Protein AF-A0A848ITH3-F1 (afdb_monomer_lite)

Foldseek 3Di:
DWDFDDPVRVVVVVVVLVVLVVVLVVVVVVLVVVLVVLQVVCVVCVVVLVVLVVVLVVLLVVLVVVLVVLVVVLVPDDPVCCPDPNNVVSVVVSVVSNVVNVPRDGDDPVVDDNGDDSCNVPNDSVVVVVVPDDRIDPDDD

Sequence (141 aa):
MAFKIKAADQKRIDAAFEELTAQRSTLEESVRVFNEAVAVARAKLQPDVDAYNEKVHAARGMLDDVHRALEDEFDDRSANWQNGDKGIAAKEWIDSINALAEELTEAALDVFPESLEFEDVVGDDPAEDYNELDKEAPGAE

Organism: NCBI:txid2728848

Structure (mmCIF, N/CA/C/O backbone):
data_AF-A0A848ITH3-F1
#
_entry.id   AF-A0A848ITH3-F1
#
loop_
_atom_site.group_PDB
_atom_site.id
_atom_site.type_symbol
_atom_site.label_atom_id
_atom_site.label_alt_id
_atom_site.label_comp_id
_atom_site.label_asym_id
_atom_site.label_entity_id
_atom_site.label_seq_id
_atom_site.pdbx_PDB_ins_code
_atom_site.Cartn_x
_atom_site.Cartn_y
_atom_site.Cartn_z
_atom_site.occupancy
_atom_site.B_iso_or_equiv
_atom_site.auth_seq_id
_atom_site.auth_comp_id
_atom_site.auth_asym_id
_atom_site.auth_atom_id
_atom_site.pdbx_PDB_model_num
ATOM 1 N N . MET A 1 1 ? -9.880 -0.992 60.645 1.00 56.41 1 MET A N 1
ATOM 2 C CA . MET A 1 1 ? -11.121 -0.757 59.868 1.00 56.41 1 MET A CA 1
ATOM 3 C C . MET A 1 1 ? -10.916 -1.394 58.510 1.00 56.41 1 MET A C 1
ATOM 5 O O . MET A 1 1 ? -9.898 -1.095 57.904 1.00 56.41 1 MET A O 1
ATOM 9 N N . ALA A 1 2 ? -11.824 -2.260 58.060 1.00 67.38 2 ALA A N 1
ATOM 10 C CA . ALA A 1 2 ? -11.767 -2.795 56.701 1.00 67.38 2 ALA A CA 1
ATOM 11 C C . ALA A 1 2 ? -12.172 -1.691 55.711 1.00 67.38 2 ALA A C 1
ATOM 13 O O . ALA A 1 2 ? -13.238 -1.085 55.863 1.00 67.38 2 ALA A O 1
ATOM 14 N N . PHE A 1 3 ? -11.301 -1.385 54.752 1.00 80.38 3 PHE A N 1
ATOM 15 C CA . PHE A 1 3 ? -11.597 -0.446 53.675 1.00 80.38 3 PHE A CA 1
ATOM 16 C C . PHE A 1 3 ? -12.307 -1.231 52.571 1.00 80.38 3 PHE A C 1
ATOM 18 O O . PHE A 1 3 ? -11.737 -2.177 52.043 1.00 80.38 3 PHE A O 1
ATOM 25 N N . LYS A 1 4 ? -13.560 -0.893 52.262 1.00 86.81 4 LYS A N 1
ATOM 26 C CA . LYS A 1 4 ? -14.364 -1.631 51.281 1.00 86.81 4 LYS A CA 1
ATOM 27 C C . LYS A 1 4 ? -15.182 -0.709 50.401 1.00 86.81 4 LYS A C 1
ATOM 29 O O . LYS A 1 4 ? -15.600 0.366 50.847 1.00 86.81 4 LYS A O 1
ATOM 34 N N . ILE A 1 5 ? -15.447 -1.152 49.178 1.00 83.94 5 ILE A N 1
ATOM 35 C CA . ILE A 1 5 ? -16.338 -0.442 48.263 1.00 83.94 5 ILE A CA 1
ATOM 36 C C . ILE A 1 5 ? -17.742 -0.416 48.880 1.00 83.94 5 ILE A C 1
ATOM 38 O O . ILE A 1 5 ? -18.263 -1.419 49.375 1.00 83.94 5 ILE A O 1
ATOM 42 N N . LYS A 1 6 ? -18.371 0.762 48.906 1.00 90.31 6 LYS A N 1
ATOM 43 C CA . LYS A 1 6 ? -19.744 0.887 49.409 1.00 90.31 6 LYS A CA 1
ATOM 44 C C . LYS A 1 6 ? -20.697 0.215 48.429 1.00 90.31 6 LYS A C 1
ATOM 46 O O . LYS A 1 6 ? -20.558 0.391 47.228 1.00 90.31 6 LYS A O 1
ATOM 51 N N . ALA A 1 7 ? -21.743 -0.439 48.930 1.00 88.81 7 ALA A N 1
ATOM 52 C CA . ALA A 1 7 ? -22.715 -1.144 48.086 1.00 88.81 7 ALA A CA 1
ATOM 53 C C . ALA A 1 7 ? -23.347 -0.271 46.979 1.00 88.81 7 ALA A C 1
ATOM 55 O O . ALA A 1 7 ? -23.654 -0.769 45.901 1.00 88.81 7 ALA A O 1
ATOM 56 N N . ALA A 1 8 ? -23.547 1.028 47.233 1.00 90.75 8 ALA A N 1
ATOM 57 C CA . ALA A 1 8 ? -24.058 1.958 46.225 1.00 90.75 8 ALA A CA 1
ATOM 58 C C . ALA A 1 8 ? -23.042 2.246 45.107 1.00 90.75 8 ALA A C 1
ATOM 60 O O . ALA A 1 8 ? -23.443 2.419 43.961 1.00 90.75 8 ALA A O 1
ATOM 61 N N . ASP A 1 9 ? -21.752 2.289 45.438 1.00 91.56 9 ASP A N 1
ATOM 62 C CA . ASP A 1 9 ? -20.681 2.495 44.464 1.00 91.56 9 ASP A CA 1
ATOM 63 C C . ASP A 1 9 ? -20.385 1.193 43.711 1.00 91.56 9 ASP A C 1
ATOM 65 O O . ASP A 1 9 ? -20.254 1.231 42.496 1.00 91.56 9 ASP A O 1
ATOM 69 N N . GLN A 1 10 ? -20.431 0.040 44.389 1.00 90.88 10 GLN A N 1
ATOM 70 C CA . GLN A 1 10 ? -20.324 -1.283 43.764 1.00 90.88 10 GLN A CA 1
ATOM 71 C C . GLN A 1 10 ? -21.357 -1.452 42.640 1.00 90.88 10 GLN A C 1
ATOM 73 O O . GLN A 1 10 ? -20.973 -1.669 41.501 1.00 90.88 10 GLN A O 1
ATOM 78 N N . LYS A 1 11 ? -22.644 -1.192 42.919 1.00 92.12 11 LYS A N 1
ATOM 79 C CA . LYS A 1 11 ? -23.715 -1.267 41.906 1.00 92.12 11 LYS A CA 1
ATOM 80 C C . LYS A 1 11 ? -23.508 -0.345 40.703 1.00 92.12 11 LYS A C 1
ATOM 82 O O . LYS A 1 11 ? -23.950 -0.669 39.609 1.00 92.12 11 LYS A O 1
ATOM 87 N N . ARG A 1 12 ? -22.914 0.837 40.911 1.00 93.75 12 ARG A N 1
ATOM 88 C CA . ARG A 1 12 ? -22.619 1.777 39.817 1.00 93.75 12 ARG A CA 1
ATOM 89 C C . ARG A 1 12 ? -21.496 1.258 38.938 1.00 93.75 12 ARG A C 1
ATOM 91 O O . ARG A 1 12 ? -21.561 1.430 37.729 1.00 93.75 12 ARG A O 1
ATOM 98 N N . ILE A 1 13 ? -20.479 0.662 39.556 1.00 92.00 13 ILE A N 1
ATOM 99 C CA . ILE A 1 13 ? -19.359 0.079 38.830 1.00 92.00 13 ILE A CA 1
ATOM 100 C C . ILE A 1 13 ? -19.842 -1.161 38.065 1.00 92.00 13 ILE A C 1
ATOM 102 O O . ILE A 1 13 ? -19.607 -1.223 36.866 1.00 92.00 13 ILE A O 1
ATOM 106 N N . ASP A 1 14 ? -20.602 -2.061 38.700 1.00 91.94 14 ASP A N 1
ATOM 107 C CA . ASP A 1 14 ? -21.198 -3.237 38.044 1.00 91.94 14 ASP A CA 1
ATOM 108 C C . ASP A 1 14 ? -21.996 -2.830 36.789 1.00 91.94 14 ASP A C 1
ATOM 110 O O . ASP A 1 14 ? -21.741 -3.336 35.701 1.00 91.94 14 ASP A O 1
ATOM 114 N N . ALA A 1 15 ? -22.888 -1.838 36.912 1.00 93.56 15 ALA A N 1
ATOM 115 C CA . ALA A 1 15 ? -23.671 -1.333 35.782 1.00 93.56 15 ALA A CA 1
ATOM 116 C C . ALA A 1 15 ? -22.795 -0.747 34.658 1.00 93.56 15 ALA A C 1
ATOM 118 O O . ALA A 1 15 ? -23.074 -0.964 33.482 1.00 93.56 15 ALA A O 1
ATOM 119 N N . ALA A 1 16 ? -21.717 -0.033 35.000 1.00 94.38 16 ALA A N 1
ATOM 120 C CA . ALA A 1 16 ? -20.796 0.510 34.004 1.00 94.38 16 ALA A CA 1
ATOM 121 C C . ALA A 1 16 ? -20.035 -0.596 33.249 1.00 94.38 16 ALA A C 1
ATOM 123 O O . ALA A 1 16 ? -19.833 -0.479 32.042 1.00 94.38 16 ALA A O 1
ATOM 124 N N . PHE A 1 17 ? -19.636 -1.676 33.928 1.00 93.12 17 PHE A N 1
ATOM 125 C CA . PHE A 1 17 ? -18.986 -2.820 33.279 1.00 93.12 17 PHE A CA 1
ATOM 126 C C . PHE A 1 17 ? -19.959 -3.647 32.432 1.00 93.12 17 PHE A C 1
ATOM 128 O O . PHE A 1 17 ? -19.575 -4.108 31.358 1.00 93.12 17 PHE A O 1
ATOM 135 N N . GLU A 1 18 ? -21.224 -3.775 32.840 1.00 91.44 18 GLU A N 1
ATOM 136 C CA . GLU A 1 18 ? -22.276 -4.365 32.000 1.00 91.44 18 GLU A CA 1
ATOM 137 C C . GLU A 1 18 ? -22.481 -3.558 30.705 1.00 91.44 18 GLU A C 1
ATOM 139 O O . GLU A 1 18 ? -22.522 -4.132 29.614 1.00 91.44 18 GLU A O 1
ATOM 144 N N . GLU A 1 19 ? -22.542 -2.224 30.801 1.00 93.62 19 GLU A N 1
ATOM 145 C CA . GLU A 1 19 ? -22.638 -1.333 29.637 1.00 93.62 19 GLU A CA 1
ATOM 146 C C . GLU A 1 19 ? -21.406 -1.438 28.725 1.00 93.62 19 GLU A C 1
ATOM 148 O O . GLU A 1 19 ? -21.552 -1.532 27.503 1.00 93.62 19 GLU A O 1
ATOM 153 N N . LEU A 1 20 ? -20.196 -1.476 29.297 1.00 93.75 20 LEU A N 1
ATOM 154 C CA . LEU A 1 20 ? -18.958 -1.650 28.531 1.00 93.75 20 LEU A CA 1
ATOM 155 C C . LEU A 1 20 ? -18.917 -2.996 27.810 1.00 93.75 20 LEU A C 1
ATOM 157 O O . LEU A 1 20 ? -18.572 -3.032 26.633 1.00 93.75 20 LEU A O 1
ATOM 161 N N . THR A 1 21 ? -19.326 -4.077 28.474 1.00 91.81 21 THR A N 1
ATOM 162 C CA . THR A 1 21 ? -19.387 -5.421 27.879 1.00 91.81 21 THR A CA 1
ATOM 163 C C . THR A 1 21 ? -20.351 -5.444 26.689 1.00 91.81 21 THR A C 1
ATOM 165 O O . THR A 1 21 ? -20.019 -5.935 25.608 1.00 91.81 21 THR A O 1
ATOM 168 N N . ALA A 1 22 ? -21.537 -4.844 26.840 1.00 92.06 22 ALA A N 1
ATOM 169 C CA . ALA A 1 22 ? -22.512 -4.742 25.754 1.00 92.06 22 ALA A CA 1
ATOM 170 C C . ALA A 1 22 ? -21.985 -3.903 24.572 1.00 92.06 22 ALA A C 1
ATOM 172 O O . ALA A 1 22 ? -22.154 -4.273 23.403 1.00 92.06 22 ALA A O 1
ATOM 173 N N . GLN A 1 23 ? -21.309 -2.789 24.862 1.00 94.25 23 GLN A N 1
ATOM 174 C CA . GLN A 1 23 ? -20.705 -1.942 23.837 1.00 94.25 23 GLN A CA 1
ATOM 175 C C . GLN A 1 23 ? -19.528 -2.637 23.137 1.00 94.25 23 GLN A C 1
ATOM 177 O O . GLN A 1 23 ? -19.371 -2.477 21.924 1.00 94.25 23 GLN A O 1
ATOM 182 N N . ARG A 1 24 ? -18.742 -3.440 23.866 1.00 94.06 24 ARG A N 1
ATOM 183 C CA . ARG A 1 24 ? -17.639 -4.250 23.334 1.00 94.06 24 ARG A CA 1
ATOM 184 C C . ARG A 1 24 ? -18.152 -5.253 22.302 1.00 94.06 24 ARG A C 1
ATOM 186 O O . ARG A 1 24 ? -17.657 -5.252 21.183 1.00 94.06 24 ARG A O 1
ATOM 193 N N . SER A 1 25 ? -19.222 -5.990 22.608 1.00 92.62 25 SER A N 1
ATOM 194 C CA . SER A 1 25 ? -19.856 -6.910 21.647 1.00 92.62 25 SER A CA 1
ATOM 195 C C . SER A 1 25 ? -20.370 -6.198 20.384 1.00 92.62 25 SER A C 1
ATOM 197 O O . SER A 1 25 ? -20.212 -6.689 19.268 1.00 92.62 25 SER A O 1
ATOM 199 N N . THR A 1 26 ? -20.932 -4.994 20.533 1.00 95.25 26 THR A N 1
ATOM 200 C CA . THR A 1 26 ? -21.367 -4.181 19.381 1.00 95.25 26 THR A CA 1
ATOM 201 C C . THR A 1 26 ? -20.183 -3.741 18.512 1.00 95.25 26 THR A C 1
ATOM 203 O O . THR A 1 26 ? -20.283 -3.674 17.282 1.00 95.25 26 THR A O 1
ATOM 206 N N . LEU A 1 27 ? -19.054 -3.416 19.141 1.00 95.62 27 LEU A N 1
ATOM 207 C CA . LEU A 1 27 ? -17.849 -3.011 18.431 1.00 95.62 27 LEU A CA 1
ATOM 208 C C . LEU A 1 27 ? -17.175 -4.193 17.728 1.00 95.62 27 LEU A C 1
ATOM 210 O O . LEU A 1 27 ? -16.723 -4.022 16.602 1.00 95.62 27 LEU A O 1
ATOM 214 N N . GLU A 1 28 ? -17.161 -5.374 18.342 1.00 94.81 28 GLU A N 1
ATOM 215 C CA . GLU A 1 28 ? -16.647 -6.608 17.738 1.00 94.81 28 GLU A CA 1
ATOM 216 C C . GLU A 1 28 ? -17.369 -6.916 16.419 1.00 94.81 28 GLU A C 1
ATOM 218 O O . GLU A 1 28 ? -16.739 -7.108 15.378 1.00 94.81 28 GLU A O 1
ATOM 223 N N . GLU A 1 29 ? -18.702 -6.837 16.426 1.00 95.56 29 GLU A N 1
ATOM 224 C CA . GLU A 1 29 ? -19.518 -6.965 15.216 1.00 95.56 29 GLU A CA 1
ATOM 225 C C . GLU A 1 29 ? -19.146 -5.912 14.161 1.00 95.56 29 GLU A C 1
ATOM 227 O O . GLU A 1 29 ? -19.015 -6.217 12.975 1.00 95.56 29 GLU A O 1
ATOM 232 N N . SER A 1 30 ? -18.932 -4.667 14.589 1.00 96.25 30 SER A N 1
ATOM 233 C CA . SER A 1 30 ? -18.555 -3.574 13.687 1.00 96.25 30 SER A CA 1
ATOM 234 C C . SER A 1 30 ? -17.174 -3.796 13.058 1.00 96.25 30 SER A C 1
ATOM 236 O O . SER A 1 30 ? -16.996 -3.525 11.870 1.00 96.25 30 SER A O 1
ATOM 238 N N . VAL A 1 31 ? -16.210 -4.322 13.822 1.00 95.44 31 VAL A N 1
ATOM 239 C CA . VAL A 1 31 ? -14.876 -4.700 13.329 1.00 95.44 31 VAL A CA 1
ATOM 240 C C . VAL A 1 31 ? -14.973 -5.860 12.343 1.00 95.44 31 VAL A C 1
ATOM 242 O O . VAL A 1 31 ? -14.349 -5.804 11.283 1.00 95.44 31 VAL A O 1
ATOM 245 N N . ARG A 1 32 ? -15.817 -6.863 12.610 1.00 95.25 32 ARG A N 1
ATOM 246 C CA . ARG A 1 32 ? -16.072 -7.954 11.659 1.00 95.25 32 ARG A CA 1
ATOM 247 C C . ARG A 1 32 ? -16.607 -7.429 10.327 1.00 95.25 32 ARG A C 1
ATOM 249 O O . ARG A 1 32 ? -16.045 -7.745 9.282 1.00 95.25 32 ARG A O 1
ATOM 256 N N . VAL A 1 33 ? -17.644 -6.590 10.359 1.00 95.88 33 VAL A N 1
ATOM 257 C CA . VAL A 1 33 ? -18.232 -5.988 9.149 1.00 95.88 33 VAL A CA 1
ATOM 258 C C . VAL A 1 33 ? -17.207 -5.137 8.397 1.00 95.88 33 VAL A C 1
ATOM 260 O O . VAL A 1 33 ? -17.140 -5.186 7.168 1.00 95.88 33 VAL A O 1
ATOM 263 N N . PHE A 1 34 ? -16.385 -4.371 9.118 1.00 94.00 34 PHE A N 1
ATOM 264 C CA . PHE A 1 34 ? -15.294 -3.607 8.521 1.00 94.00 34 PHE A CA 1
ATOM 265 C C . PHE A 1 34 ? -14.296 -4.521 7.796 1.00 94.00 34 PHE A C 1
ATOM 267 O O . PHE A 1 34 ? -13.992 -4.284 6.627 1.00 94.00 34 PHE A O 1
ATOM 274 N N . ASN A 1 35 ? -13.835 -5.588 8.451 1.00 94.62 35 ASN A N 1
ATOM 275 C CA . ASN A 1 35 ? -12.881 -6.540 7.881 1.00 94.62 35 ASN A CA 1
ATOM 276 C C . ASN A 1 35 ? -13.443 -7.244 6.640 1.00 94.62 35 ASN A C 1
ATOM 278 O O . ASN A 1 35 ? -12.749 -7.359 5.630 1.00 94.62 35 ASN A O 1
ATOM 282 N N . GLU A 1 36 ? -14.713 -7.651 6.666 1.00 94.75 36 GLU A N 1
ATOM 283 C CA . GLU A 1 36 ? -15.396 -8.220 5.499 1.00 94.75 36 GLU A CA 1
ATOM 284 C C . GLU A 1 36 ? -15.443 -7.226 4.330 1.00 94.75 36 GLU A C 1
ATOM 286 O O . GLU A 1 36 ? -15.131 -7.580 3.190 1.00 94.75 36 GLU A O 1
ATOM 291 N N . ALA A 1 37 ? -15.779 -5.961 4.601 1.00 93.88 37 ALA A N 1
ATOM 292 C CA . ALA A 1 37 ? -15.823 -4.921 3.579 1.00 93.88 37 ALA A CA 1
ATOM 293 C C . ALA A 1 37 ? -14.437 -4.637 2.977 1.00 93.88 37 ALA A C 1
ATOM 295 O O . ALA A 1 37 ? -14.319 -4.493 1.757 1.00 93.88 37 ALA A O 1
ATOM 296 N N . VAL A 1 38 ? -13.388 -4.596 3.804 1.00 92.25 38 VAL A N 1
ATOM 297 C CA . VAL A 1 38 ? -11.997 -4.428 3.356 1.00 92.25 38 VAL A CA 1
ATOM 298 C C . VAL A 1 38 ? -11.553 -5.612 2.502 1.00 92.25 38 VAL A C 1
ATOM 300 O O . VAL A 1 38 ? -11.003 -5.398 1.421 1.00 92.25 38 VAL A O 1
ATOM 303 N N . ALA A 1 39 ? -11.851 -6.845 2.917 1.00 91.38 39 ALA A N 1
ATOM 304 C CA . ALA A 1 39 ? -11.523 -8.045 2.151 1.00 91.38 39 ALA A CA 1
ATOM 305 C C . ALA A 1 39 ? -12.194 -8.041 0.768 1.00 91.38 39 ALA A C 1
ATOM 307 O O . ALA A 1 39 ? -11.540 -8.291 -0.247 1.00 91.38 39 ALA A O 1
ATOM 308 N N . VAL A 1 40 ? -13.481 -7.683 0.701 1.00 93.75 40 VAL A N 1
ATOM 309 C CA . VAL A 1 40 ? -14.219 -7.562 -0.568 1.00 93.75 40 VAL A CA 1
ATOM 310 C C . VAL A 1 40 ? -13.646 -6.446 -1.444 1.00 93.75 40 VAL A C 1
ATOM 312 O O . VAL A 1 40 ? -13.467 -6.638 -2.649 1.00 93.75 40 VAL A O 1
ATOM 315 N N . ALA A 1 41 ? -13.340 -5.284 -0.864 1.00 92.31 41 ALA A N 1
ATOM 316 C CA . ALA A 1 41 ? -12.756 -4.165 -1.598 1.00 92.31 41 ALA A CA 1
ATOM 317 C C . ALA A 1 41 ? -11.376 -4.520 -2.170 1.00 92.31 41 ALA A C 1
ATOM 319 O O . ALA A 1 41 ? -11.119 -4.253 -3.344 1.00 92.31 41 ALA A O 1
ATOM 320 N N . ARG A 1 42 ? -10.523 -5.185 -1.382 1.00 91.44 42 ARG A N 1
ATOM 321 C CA . ARG A 1 42 ? -9.212 -5.684 -1.819 1.00 91.44 42 ARG A CA 1
ATOM 322 C C . ARG A 1 42 ? -9.339 -6.706 -2.937 1.00 91.44 42 ARG A C 1
ATOM 324 O O . ARG A 1 42 ? -8.703 -6.541 -3.971 1.00 91.44 42 ARG A O 1
ATOM 331 N N . ALA A 1 43 ? -10.212 -7.701 -2.786 1.00 92.19 43 ALA A N 1
ATOM 332 C CA . ALA A 1 43 ? -10.445 -8.706 -3.822 1.00 92.19 43 ALA A CA 1
ATOM 333 C C . ALA A 1 43 ? -10.922 -8.086 -5.146 1.00 92.19 43 ALA A C 1
ATOM 335 O O . ALA A 1 43 ? -10.595 -8.585 -6.219 1.00 92.19 43 ALA A O 1
ATOM 336 N N . LYS A 1 44 ? -11.677 -6.983 -5.081 1.00 94.12 44 LYS A N 1
ATOM 337 C CA . LYS A 1 44 ? -12.110 -6.233 -6.264 1.00 94.12 44 LYS A CA 1
ATOM 338 C C . LYS A 1 44 ? -10.995 -5.386 -6.881 1.00 94.12 44 LYS A C 1
ATOM 340 O O . LYS A 1 44 ? -10.991 -5.216 -8.093 1.00 94.12 44 LYS A O 1
ATOM 345 N N . LEU A 1 45 ? -10.097 -4.840 -6.064 1.00 94.06 45 LEU A N 1
ATOM 346 C CA . LEU A 1 45 ? -9.014 -3.960 -6.506 1.00 94.06 45 LEU A CA 1
ATOM 347 C C . LEU A 1 45 ? -7.792 -4.734 -7.023 1.00 94.06 45 LEU A C 1
ATOM 349 O O . LEU A 1 45 ? -7.106 -4.249 -7.918 1.00 94.06 45 LEU A O 1
ATOM 353 N N . GLN A 1 46 ? -7.539 -5.937 -6.499 1.00 94.19 46 GLN A N 1
ATOM 354 C CA . GLN A 1 46 ? -6.383 -6.762 -6.863 1.00 94.19 46 GLN A CA 1
ATOM 355 C C . GLN A 1 46 ? -6.243 -6.983 -8.382 1.00 94.19 46 GLN A C 1
ATOM 357 O O . GLN A 1 46 ? -5.155 -6.739 -8.895 1.00 94.19 46 GLN A O 1
ATOM 362 N N . PRO A 1 47 ? -7.301 -7.333 -9.144 1.00 96.25 47 PRO A N 1
ATOM 363 C CA . PRO A 1 47 ? -7.174 -7.521 -10.590 1.00 96.25 47 PRO A CA 1
ATOM 364 C C . PRO A 1 47 ? -6.770 -6.246 -11.341 1.00 96.25 47 PRO A C 1
ATOM 366 O O . PRO A 1 47 ? -6.053 -6.323 -12.336 1.00 96.25 47 PRO A O 1
ATOM 369 N N . ASP A 1 48 ? -7.217 -5.075 -10.877 1.00 96.94 48 ASP A N 1
ATOM 370 C CA . ASP A 1 48 ? -6.858 -3.793 -11.490 1.00 96.94 48 ASP A CA 1
ATOM 371 C C . ASP A 1 48 ? -5.389 -3.439 -11.205 1.00 96.94 48 ASP A C 1
ATOM 373 O O . ASP A 1 48 ? -4.695 -2.924 -12.085 1.00 96.94 48 ASP A O 1
ATOM 377 N N . VAL A 1 49 ? -4.902 -3.760 -10.000 1.00 96.44 49 VAL A N 1
ATOM 378 C CA . VAL A 1 49 ? -3.484 -3.641 -9.624 1.00 96.44 49 VAL A CA 1
ATOM 379 C C . VAL A 1 49 ? -2.620 -4.576 -10.462 1.00 96.44 49 VAL A C 1
ATOM 381 O O . VAL A 1 49 ? -1.641 -4.124 -11.054 1.00 96.44 49 VAL A O 1
ATOM 384 N N . ASP A 1 50 ? -3.013 -5.843 -10.586 1.00 96.75 50 ASP A N 1
ATOM 385 C CA . ASP A 1 50 ? -2.295 -6.834 -11.391 1.00 96.75 50 ASP A CA 1
ATOM 386 C C . ASP A 1 50 ? -2.221 -6.391 -12.860 1.00 96.75 50 ASP A C 1
ATOM 388 O O . ASP A 1 50 ? -1.148 -6.393 -13.463 1.00 96.75 50 ASP A O 1
ATOM 392 N N . ALA A 1 51 ? -3.339 -5.921 -13.423 1.00 98.06 51 ALA A N 1
ATOM 393 C CA . ALA A 1 51 ? -3.401 -5.437 -14.800 1.00 98.06 51 ALA A CA 1
ATOM 394 C C . ALA A 1 51 ? -2.569 -4.165 -15.030 1.00 98.06 51 ALA A C 1
ATOM 396 O O . ALA A 1 51 ? -2.023 -3.962 -16.119 1.00 98.06 51 ALA A O 1
ATOM 397 N N . TYR A 1 52 ? -2.484 -3.275 -14.039 1.00 97.94 52 TYR A N 1
ATOM 398 C CA . TYR A 1 52 ? -1.594 -2.117 -14.096 1.00 97.94 52 TYR A CA 1
ATOM 399 C C . TYR A 1 52 ? -0.123 -2.553 -14.052 1.00 97.94 52 TYR A C 1
ATOM 401 O O . TYR A 1 52 ? 0.656 -2.129 -14.906 1.00 97.94 52 TYR A O 1
ATOM 409 N N . ASN A 1 53 ? 0.243 -3.445 -13.129 1.00 97.88 53 ASN A N 1
ATOM 410 C CA . ASN A 1 53 ? 1.614 -3.931 -12.976 1.00 97.88 53 ASN A CA 1
ATOM 411 C C . ASN A 1 53 ? 2.088 -4.715 -14.206 1.00 97.88 53 ASN A C 1
ATOM 413 O O . ASN A 1 53 ? 3.209 -4.509 -14.666 1.00 97.88 53 ASN A O 1
ATOM 417 N N . GLU A 1 54 ? 1.227 -5.525 -14.826 1.00 98.38 54 GLU A N 1
ATOM 418 C CA . GLU A 1 54 ? 1.530 -6.189 -16.100 1.00 98.38 54 GLU A CA 1
ATOM 419 C C . GLU A 1 54 ? 1.884 -5.171 -17.198 1.00 98.38 54 GLU A C 1
ATOM 421 O O . GLU A 1 54 ? 2.870 -5.335 -17.921 1.00 98.38 54 GLU A O 1
ATOM 426 N N . LYS A 1 55 ? 1.133 -4.066 -17.290 1.00 98.31 55 LYS A N 1
ATOM 427 C CA . LYS A 1 55 ? 1.420 -2.983 -18.243 1.00 98.31 55 LYS A CA 1
ATOM 428 C C . LYS A 1 55 ? 2.700 -2.229 -17.903 1.00 98.31 55 LYS A C 1
ATOM 430 O O . LYS A 1 55 ? 3.424 -1.860 -18.824 1.00 98.31 55 LYS A O 1
ATOM 435 N N . VAL A 1 56 ? 2.989 -2.013 -16.620 1.00 98.31 56 VAL A N 1
ATOM 436 C CA . VAL A 1 56 ? 4.258 -1.429 -16.162 1.00 98.31 56 VAL A CA 1
ATOM 437 C C . VAL A 1 56 ? 5.431 -2.312 -16.583 1.00 98.31 56 VAL A C 1
ATOM 439 O O . VAL A 1 56 ? 6.378 -1.805 -17.180 1.00 98.31 56 VAL A O 1
ATOM 442 N N . HIS A 1 57 ? 5.356 -3.627 -16.367 1.00 97.88 57 HIS A N 1
ATOM 443 C CA . HIS A 1 57 ? 6.396 -4.559 -16.806 1.00 97.88 57 HIS A CA 1
ATOM 444 C C . HIS A 1 57 ? 6.573 -4.565 -18.324 1.00 97.88 57 HIS A C 1
ATOM 446 O O . HIS A 1 57 ? 7.704 -4.507 -18.804 1.00 97.88 57 HIS A O 1
ATOM 452 N N . ALA A 1 58 ? 5.475 -4.585 -19.082 1.00 98.00 58 ALA A N 1
ATOM 453 C CA . ALA A 1 58 ? 5.538 -4.504 -20.537 1.00 98.00 58 ALA A CA 1
ATOM 454 C C . ALA A 1 58 ? 6.186 -3.188 -21.003 1.00 98.00 58 ALA A C 1
ATOM 456 O O . ALA A 1 58 ? 7.029 -3.201 -21.897 1.00 98.00 58 ALA A O 1
ATOM 457 N N . ALA A 1 59 ? 5.825 -2.059 -20.387 1.00 98.06 59 ALA A N 1
ATOM 458 C CA . ALA A 1 59 ? 6.401 -0.753 -20.696 1.00 98.06 59 ALA A CA 1
ATOM 459 C C . ALA A 1 59 ? 7.897 -0.683 -20.374 1.00 98.06 59 ALA A C 1
ATOM 461 O O . ALA A 1 59 ? 8.663 -0.229 -21.221 1.00 98.06 59 ALA A O 1
ATOM 462 N N . ARG A 1 60 ? 8.321 -1.190 -19.209 1.00 97.94 60 ARG A N 1
ATOM 463 C CA . ARG A 1 60 ? 9.743 -1.305 -18.854 1.00 97.94 60 ARG A CA 1
ATOM 464 C C . ARG A 1 60 ? 10.507 -2.139 -19.878 1.00 97.94 60 ARG A C 1
ATOM 466 O O . ARG A 1 60 ? 11.494 -1.661 -20.414 1.00 97.94 60 ARG A O 1
ATOM 473 N N . GLY A 1 61 ? 9.999 -3.322 -20.233 1.00 96.88 61 GLY A N 1
ATOM 474 C CA . GLY A 1 61 ? 10.635 -4.173 -21.243 1.00 96.88 61 GLY A CA 1
ATOM 475 C C . GLY A 1 61 ? 10.780 -3.482 -22.603 1.00 96.88 61 GLY A C 1
ATOM 476 O O . GLY A 1 61 ? 11.834 -3.557 -23.224 1.00 96.88 61 GLY A O 1
ATOM 477 N N . MET A 1 62 ? 9.756 -2.741 -23.041 1.00 98.12 62 MET A N 1
ATOM 478 C CA . MET A 1 62 ? 9.834 -1.954 -24.276 1.00 98.12 62 MET A CA 1
ATOM 479 C C . MET A 1 62 ? 10.882 -0.835 -24.197 1.00 98.12 62 MET A C 1
ATOM 481 O O . MET A 1 62 ? 11.592 -0.608 -25.174 1.00 98.12 62 MET A O 1
ATOM 485 N N . LEU A 1 63 ? 10.979 -0.129 -23.066 1.00 97.94 63 LEU A N 1
ATOM 486 C CA . LEU A 1 63 ? 11.983 0.920 -22.869 1.00 97.94 63 LEU A CA 1
ATOM 487 C C . LEU A 1 63 ? 13.402 0.340 -22.835 1.00 97.94 63 LEU A C 1
ATOM 489 O O . LEU A 1 63 ? 14.280 0.901 -23.484 1.00 97.94 63 LEU A O 1
ATOM 493 N N . ASP A 1 64 ? 13.605 -0.800 -22.174 1.00 96.94 64 ASP A N 1
ATOM 494 C CA . ASP A 1 64 ? 14.891 -1.504 -22.127 1.00 96.94 64 ASP A CA 1
ATOM 495 C C . ASP A 1 64 ? 15.341 -1.960 -23.522 1.00 96.94 64 ASP A C 1
ATOM 497 O O . ASP A 1 64 ? 16.504 -1.793 -23.895 1.00 96.94 64 ASP A O 1
ATOM 501 N N . ASP A 1 65 ? 14.425 -2.519 -24.318 1.00 97.50 65 ASP A N 1
ATOM 502 C CA . ASP A 1 65 ? 14.717 -2.959 -25.684 1.00 97.50 65 ASP A CA 1
ATOM 503 C C . ASP A 1 65 ? 15.068 -1.773 -26.595 1.00 97.50 65 ASP A C 1
ATOM 505 O O . ASP A 1 65 ? 16.021 -1.844 -27.375 1.00 97.50 65 ASP A O 1
ATOM 509 N N . VAL A 1 66 ? 14.334 -0.659 -26.474 1.00 98.00 66 VAL A N 1
ATOM 510 C CA . VAL A 1 66 ? 14.632 0.585 -27.200 1.00 98.00 66 VAL A CA 1
ATOM 511 C C . VAL A 1 66 ? 15.978 1.159 -26.768 1.00 98.00 66 VAL A C 1
ATOM 513 O O . VAL A 1 66 ? 16.769 1.542 -27.627 1.00 98.00 66 VAL A O 1
ATOM 516 N N . HIS A 1 67 ? 16.257 1.197 -25.465 1.00 98.00 67 HIS A N 1
ATOM 517 C CA . HIS A 1 67 ? 17.525 1.677 -24.928 1.00 98.00 67 HIS A CA 1
ATOM 518 C C . HIS A 1 67 ? 18.701 0.879 -25.496 1.00 98.00 67 HIS A C 1
ATOM 520 O O . HIS A 1 67 ? 19.613 1.472 -26.063 1.00 98.00 67 HIS A O 1
ATOM 526 N N . ARG A 1 68 ? 18.637 -0.459 -25.451 1.00 97.50 68 ARG A N 1
ATOM 527 C CA . ARG A 1 68 ? 19.679 -1.334 -26.016 1.00 97.50 68 ARG A CA 1
ATOM 528 C C . ARG A 1 68 ? 19.888 -1.105 -27.508 1.00 97.50 68 ARG A C 1
ATOM 530 O O . ARG A 1 68 ? 21.022 -0.959 -27.942 1.00 97.50 68 ARG A O 1
ATOM 537 N N . ALA A 1 69 ? 18.808 -1.027 -28.287 1.00 98.19 69 ALA A N 1
ATOM 538 C CA . ALA A 1 69 ? 18.915 -0.786 -29.724 1.00 98.19 69 ALA A CA 1
ATOM 539 C C . ALA A 1 69 ? 19.565 0.573 -30.045 1.00 98.19 69 ALA A C 1
ATOM 541 O O . ALA A 1 69 ? 20.301 0.693 -31.024 1.00 98.19 69 ALA A O 1
ATOM 542 N N . LEU A 1 70 ? 19.299 1.597 -29.229 1.00 98.00 70 LEU A N 1
ATOM 543 C CA . LEU A 1 70 ? 19.915 2.915 -29.373 1.00 98.00 70 LEU A CA 1
ATOM 544 C C . LEU A 1 70 ? 21.372 2.937 -28.898 1.00 98.00 70 LEU A C 1
ATOM 546 O O . LEU A 1 70 ? 22.177 3.633 -29.513 1.00 98.00 70 LEU A O 1
ATOM 550 N N . GLU A 1 71 ? 21.721 2.196 -27.844 1.00 97.81 71 GLU A N 1
ATOM 551 C CA . GLU A 1 71 ? 23.115 2.011 -27.425 1.00 97.81 71 GLU A CA 1
ATOM 552 C C . GLU A 1 71 ? 23.930 1.306 -28.511 1.00 97.81 71 GLU A C 1
ATOM 554 O O . GLU A 1 71 ? 24.992 1.803 -28.873 1.00 97.81 71 GLU A O 1
ATOM 559 N N . ASP A 1 72 ? 23.396 0.241 -29.112 1.00 98.12 72 ASP A N 1
ATOM 560 C CA . ASP A 1 72 ? 24.036 -0.442 -30.240 1.00 98.12 72 ASP A CA 1
ATOM 561 C C . ASP A 1 72 ? 24.248 0.523 -31.426 1.00 98.12 72 ASP A C 1
ATOM 563 O O . ASP A 1 72 ? 25.341 0.602 -31.992 1.00 98.12 72 ASP A O 1
ATOM 567 N N . GLU A 1 73 ? 23.231 1.324 -31.784 1.00 97.81 73 GLU A N 1
ATOM 568 C CA . GLU A 1 73 ? 23.369 2.319 -32.859 1.00 97.81 73 GLU A CA 1
ATOM 569 C C . GLU A 1 73 ? 24.396 3.406 -32.506 1.00 97.81 73 GLU A C 1
ATOM 571 O O . GLU A 1 73 ? 25.116 3.892 -33.383 1.00 97.81 73 GLU A O 1
ATOM 576 N N . PHE A 1 74 ? 24.457 3.817 -31.239 1.00 97.88 74 PHE A N 1
ATOM 577 C CA . PHE A 1 74 ? 25.434 4.782 -30.754 1.00 97.88 74 PHE A CA 1
ATOM 578 C C . PHE A 1 74 ? 26.854 4.220 -30.854 1.00 97.88 74 PHE A C 1
ATOM 580 O O . PHE A 1 74 ? 27.738 4.913 -31.366 1.00 97.88 74 PHE A O 1
ATOM 587 N N . ASP A 1 75 ? 27.062 2.975 -30.430 1.00 97.50 75 ASP A N 1
ATOM 588 C CA . ASP A 1 75 ? 28.351 2.280 -30.417 1.00 97.50 75 ASP A CA 1
ATOM 589 C C . ASP A 1 75 ? 28.895 2.015 -31.828 1.00 97.50 75 ASP A C 1
ATOM 591 O O . ASP A 1 75 ? 30.104 2.108 -32.054 1.00 97.50 75 ASP A O 1
ATOM 595 N N . ASP A 1 76 ? 28.011 1.814 -32.808 1.00 98.06 76 ASP A N 1
ATOM 596 C CA . ASP A 1 76 ? 28.363 1.704 -34.228 1.00 98.06 76 ASP A CA 1
ATOM 597 C C . ASP A 1 76 ? 28.886 3.024 -34.838 1.00 98.06 76 ASP A C 1
ATOM 599 O O . ASP A 1 76 ? 29.465 3.045 -35.936 1.00 98.06 76 ASP A O 1
ATOM 603 N N . ARG A 1 77 ? 28.703 4.169 -34.164 1.00 97.56 77 ARG A N 1
ATOM 604 C CA . ARG A 1 77 ? 29.224 5.464 -34.632 1.00 97.56 77 ARG A CA 1
ATOM 605 C C . ARG A 1 77 ? 30.722 5.592 -34.362 1.00 97.56 77 ARG A C 1
ATOM 607 O O . ARG A 1 77 ? 31.286 5.079 -33.409 1.00 97.56 77 ARG A O 1
ATOM 614 N N . SER A 1 78 ? 31.403 6.380 -35.194 1.00 97.69 78 SER A N 1
ATOM 615 C CA . SER A 1 78 ? 32.828 6.664 -34.985 1.00 97.69 78 SER A CA 1
ATOM 616 C C . SER A 1 78 ? 33.080 7.410 -33.666 1.00 97.69 78 SER A C 1
ATOM 618 O O . SER A 1 78 ? 32.333 8.338 -33.345 1.00 97.69 78 SER A O 1
ATOM 620 N N . ALA A 1 79 ? 34.213 7.142 -33.013 1.00 96.88 79 ALA A N 1
ATOM 621 C CA . ALA A 1 79 ? 34.628 7.840 -31.792 1.00 96.88 79 ALA A CA 1
ATOM 622 C C . ALA A 1 79 ? 34.636 9.377 -31.927 1.00 96.88 79 ALA A C 1
ATOM 624 O O . ALA A 1 79 ? 34.248 10.083 -31.003 1.00 96.88 79 ALA A O 1
ATOM 625 N N . ASN A 1 80 ? 35.024 9.927 -33.085 1.00 97.50 80 ASN A N 1
ATOM 626 C CA . ASN A 1 80 ? 34.995 11.381 -33.303 1.00 97.50 80 ASN A CA 1
ATOM 627 C C . ASN A 1 80 ? 33.573 11.961 -33.270 1.00 97.50 80 ASN A C 1
ATOM 629 O O . ASN A 1 80 ? 33.392 13.114 -32.892 1.00 97.50 80 ASN A O 1
ATOM 633 N N . TRP A 1 81 ? 32.577 11.183 -33.693 1.00 98.12 81 TRP A N 1
ATOM 634 C CA . TRP A 1 81 ? 31.176 11.590 -33.640 1.00 98.12 81 TRP A CA 1
ATOM 635 C C . TRP A 1 81 ? 30.621 11.457 -32.219 1.00 98.12 81 TRP A C 1
ATOM 637 O O . TRP A 1 81 ? 30.020 12.408 -31.726 1.00 98.12 81 TRP A O 1
ATOM 647 N N . GLN A 1 82 ? 30.882 10.323 -31.558 1.00 97.19 82 GLN A N 1
ATOM 648 C CA . GLN A 1 82 ? 30.437 10.044 -30.185 1.00 97.19 82 GLN A CA 1
ATOM 649 C C . GLN A 1 82 ? 30.959 11.094 -29.193 1.00 97.19 82 GLN A C 1
ATOM 651 O O . GLN A 1 82 ? 30.217 11.563 -28.340 1.00 97.19 82 GLN A O 1
ATOM 656 N N . ASN A 1 83 ? 32.218 11.516 -29.353 1.00 96.81 83 ASN A N 1
ATOM 657 C CA . ASN A 1 83 ? 32.854 12.519 -28.494 1.00 96.81 83 ASN A CA 1
ATOM 658 C C . ASN A 1 83 ? 32.552 13.975 -28.896 1.00 96.81 83 ASN A C 1
ATOM 660 O O . ASN A 1 83 ? 33.047 14.901 -28.257 1.00 96.81 83 ASN A O 1
ATOM 664 N N . GLY A 1 84 ? 31.802 14.200 -29.977 1.00 97.56 84 GLY A N 1
ATOM 665 C CA . GLY A 1 84 ? 31.351 15.537 -30.358 1.00 97.56 84 GLY A CA 1
ATOM 666 C C . GLY A 1 84 ? 30.067 15.930 -29.629 1.00 97.56 84 GLY A C 1
ATOM 667 O O . GLY A 1 84 ? 29.349 15.072 -29.126 1.00 97.56 84 GLY A O 1
ATOM 668 N N . ASP A 1 85 ? 29.712 17.217 -29.663 1.00 97.94 85 ASP A N 1
ATOM 669 C CA . ASP A 1 85 ? 28.515 17.757 -28.989 1.00 97.94 85 ASP A CA 1
ATOM 670 C C . ASP A 1 85 ? 27.228 16.976 -29.308 1.00 97.94 85 ASP A C 1
ATOM 672 O O . ASP A 1 85 ? 26.375 16.775 -28.449 1.00 97.94 85 ASP A O 1
ATOM 676 N N . LYS A 1 86 ? 27.095 16.501 -30.555 1.00 96.62 86 LYS A N 1
ATOM 677 C CA . LYS A 1 86 ? 25.947 15.691 -30.986 1.00 96.62 86 LYS A CA 1
ATOM 678 C C . LYS A 1 86 ? 25.935 14.298 -30.363 1.00 96.62 86 LYS A C 1
ATOM 680 O O . LYS A 1 86 ? 24.857 13.809 -30.053 1.00 96.62 86 LYS A O 1
ATOM 685 N N . GLY A 1 87 ? 27.099 13.666 -30.225 1.00 98.00 87 GLY A N 1
ATOM 686 C CA . GLY A 1 87 ? 27.221 12.358 -29.592 1.00 98.00 87 GLY A CA 1
ATOM 687 C C . GLY A 1 87 ? 26.965 12.450 -28.091 1.00 98.00 87 GLY A C 1
ATOM 688 O O . GLY A 1 87 ? 26.167 11.683 -27.570 1.00 98.00 87 GLY A O 1
ATOM 689 N N . ILE A 1 88 ? 27.520 13.462 -27.421 1.00 97.88 88 ILE A N 1
ATOM 690 C CA . ILE A 1 88 ? 27.260 13.718 -25.996 1.00 97.88 88 ILE A CA 1
ATOM 691 C C . ILE A 1 88 ? 25.757 13.917 -25.749 1.00 97.88 88 ILE A C 1
ATOM 693 O O . ILE A 1 88 ? 25.175 13.202 -24.939 1.00 97.88 88 ILE A O 1
ATOM 697 N N . ALA A 1 89 ? 25.105 14.805 -26.509 1.00 98.25 89 ALA A N 1
ATOM 698 C CA . ALA A 1 89 ? 23.666 15.042 -26.374 1.00 98.25 89 ALA A CA 1
ATOM 699 C C . ALA A 1 89 ? 22.819 13.794 -26.691 1.00 98.25 89 ALA A C 1
ATOM 701 O O . ALA A 1 89 ? 21.783 13.572 -26.068 1.00 98.25 89 ALA A O 1
ATOM 702 N N . ALA A 1 90 ? 23.245 12.973 -27.659 1.00 98.19 90 ALA A N 1
ATOM 703 C CA . ALA A 1 90 ? 22.573 11.716 -27.966 1.00 98.19 90 ALA A CA 1
ATOM 704 C C . ALA A 1 90 ? 22.708 10.711 -26.817 1.00 98.19 90 ALA A C 1
ATOM 706 O O . ALA A 1 90 ? 21.711 10.094 -26.459 1.00 98.19 90 ALA A O 1
ATOM 707 N N . LYS A 1 91 ? 23.894 10.578 -26.210 1.00 97.88 91 LYS A N 1
ATOM 708 C CA . LYS A 1 91 ? 24.106 9.666 -25.081 1.00 97.88 91 LYS A CA 1
ATOM 709 C C . LYS A 1 91 ? 23.292 10.086 -23.858 1.00 97.88 91 LYS A C 1
ATOM 711 O O . LYS A 1 91 ? 22.589 9.254 -23.308 1.00 97.88 91 LYS A O 1
ATOM 716 N N . GLU A 1 92 ? 23.281 11.374 -23.513 1.00 98.00 92 GLU A N 1
ATOM 717 C CA . GLU A 1 92 ? 22.430 11.899 -22.432 1.00 98.00 92 GLU A CA 1
ATOM 718 C C . GLU A 1 92 ? 20.940 11.607 -22.671 1.00 98.00 92 GLU A C 1
ATOM 720 O O . GLU A 1 92 ? 20.209 11.228 -21.755 1.00 98.00 92 GLU A O 1
ATOM 725 N N . TRP A 1 93 ? 20.479 11.760 -23.914 1.00 98.19 93 TRP A N 1
ATOM 726 C CA . TRP A 1 93 ? 19.106 11.433 -24.279 1.00 98.19 93 TRP A CA 1
ATOM 727 C C . TRP A 1 93 ? 18.819 9.926 -24.195 1.00 98.19 93 TRP A C 1
ATOM 729 O O . TRP A 1 93 ? 17.773 9.548 -23.670 1.00 98.19 93 TRP A O 1
ATOM 739 N N . ILE A 1 94 ? 19.738 9.069 -24.648 1.00 97.94 94 ILE A N 1
ATOM 740 C CA . ILE A 1 94 ? 19.630 7.608 -24.513 1.00 97.94 94 ILE A CA 1
ATOM 741 C C . ILE A 1 94 ? 19.542 7.224 -23.032 1.00 97.94 94 ILE A C 1
ATOM 743 O O . ILE A 1 94 ? 18.598 6.543 -22.640 1.00 97.94 94 ILE A O 1
ATOM 747 N N . ASP A 1 95 ? 20.427 7.753 -22.189 1.00 96.81 95 ASP A N 1
ATOM 748 C CA . ASP A 1 95 ? 20.438 7.473 -20.750 1.00 96.81 95 ASP A CA 1
ATOM 749 C C . ASP A 1 95 ? 19.124 7.916 -20.070 1.00 96.81 95 ASP A C 1
ATOM 751 O O . ASP A 1 95 ? 18.642 7.259 -19.145 1.00 96.81 95 ASP A O 1
ATOM 755 N N . SER A 1 96 ? 18.478 8.982 -20.566 1.00 97.69 96 SER A N 1
ATOM 756 C CA . SER A 1 96 ? 17.163 9.419 -20.069 1.00 97.69 96 SER A CA 1
ATOM 757 C C . SER A 1 96 ? 16.032 8.416 -20.338 1.00 97.69 96 SER A C 1
ATOM 759 O O . SER A 1 96 ? 15.067 8.364 -19.576 1.00 97.69 96 SER A O 1
ATOM 761 N N . ILE A 1 97 ? 16.148 7.588 -21.382 1.00 95.75 97 ILE A N 1
ATOM 762 C CA . ILE A 1 97 ? 15.180 6.521 -21.682 1.00 95.75 97 ILE A CA 1
ATOM 763 C C . ILE A 1 97 ? 15.298 5.401 -20.644 1.00 95.75 97 ILE A C 1
ATOM 765 O O . ILE A 1 97 ? 14.273 4.929 -20.151 1.00 95.75 97 ILE A O 1
ATOM 769 N N . ASN A 1 98 ? 16.523 5.021 -20.265 1.00 93.25 98 ASN A N 1
ATOM 770 C CA . ASN A 1 98 ? 16.744 4.051 -19.189 1.00 93.25 98 ASN A CA 1
ATOM 771 C C . ASN A 1 98 ? 16.239 4.594 -17.843 1.00 93.25 98 ASN A C 1
ATOM 773 O O . ASN A 1 98 ? 15.525 3.901 -17.123 1.00 93.25 98 ASN A O 1
ATOM 777 N N . ALA A 1 99 ? 16.518 5.866 -17.538 1.00 95.94 99 ALA A N 1
ATOM 778 C CA . ALA A 1 99 ? 16.012 6.507 -16.324 1.00 95.94 99 ALA A CA 1
ATOM 779 C C . ALA A 1 99 ? 14.471 6.497 -16.255 1.00 95.94 99 ALA A C 1
ATOM 781 O O . ALA A 1 99 ? 13.899 6.213 -15.206 1.00 95.94 99 ALA A O 1
ATOM 782 N N . LEU A 1 100 ? 13.784 6.726 -17.380 1.00 95.06 100 LEU A N 1
ATOM 783 C CA . LEU A 1 100 ? 12.322 6.652 -17.439 1.00 95.06 100 LEU A CA 1
ATOM 784 C C . LEU A 1 100 ? 11.790 5.246 -17.108 1.00 95.06 100 LEU A C 1
ATOM 786 O O . LEU A 1 100 ? 10.735 5.127 -16.486 1.00 95.06 100 LEU A O 1
ATOM 790 N N . ALA A 1 101 ? 12.498 4.184 -17.506 1.00 93.00 101 ALA A N 1
ATOM 791 C CA . ALA A 1 101 ? 12.116 2.811 -17.172 1.00 93.00 101 ALA A CA 1
ATOM 792 C C . ALA A 1 101 ? 12.200 2.547 -15.657 1.00 93.00 101 ALA A C 1
ATOM 794 O O . ALA A 1 101 ? 11.321 1.886 -15.093 1.00 93.00 101 ALA A O 1
ATOM 795 N N . GLU A 1 102 ? 13.213 3.110 -14.996 1.00 93.00 102 GLU A N 1
ATOM 796 C CA . GLU A 1 102 ? 13.407 3.026 -13.543 1.00 93.00 102 GLU A CA 1
ATOM 797 C C . GLU A 1 102 ? 12.339 3.806 -12.757 1.00 93.00 102 GLU A C 1
ATOM 799 O O . GLU A 1 102 ? 11.945 3.384 -11.670 1.00 93.00 102 GLU A O 1
ATOM 804 N N . GLU A 1 103 ? 11.819 4.907 -13.310 1.00 96.06 103 GLU A N 1
ATOM 805 C CA . GLU A 1 103 ? 10.762 5.716 -12.682 1.00 96.06 103 GLU A CA 1
ATOM 806 C C . GLU A 1 103 ? 9.376 5.054 -12.709 1.00 96.06 103 GLU A C 1
ATOM 808 O O . GLU A 1 103 ? 8.505 5.384 -11.892 1.00 96.06 103 GLU A O 1
ATOM 813 N N . LEU A 1 104 ? 9.139 4.111 -13.627 1.00 95.94 104 LEU A N 1
ATOM 814 C CA . LEU A 1 104 ? 7.882 3.369 -13.651 1.00 95.94 104 LEU A CA 1
ATOM 815 C C . LEU A 1 104 ? 7.714 2.636 -12.320 1.00 95.94 104 LEU A C 1
ATOM 817 O O . LEU A 1 104 ? 8.588 1.880 -11.920 1.00 95.94 104 LEU A O 1
ATOM 821 N N . THR A 1 105 ? 6.597 2.854 -11.627 1.00 95.06 105 THR A N 1
ATOM 822 C CA . THR A 1 105 ? 6.358 2.314 -10.279 1.00 95.06 105 THR A CA 1
ATOM 823 C C . THR A 1 105 ? 5.177 1.354 -10.294 1.00 95.06 105 THR A C 1
ATOM 825 O O . THR A 1 105 ? 4.123 1.667 -10.855 1.00 95.06 105 THR A O 1
ATOM 828 N N . GLU A 1 106 ? 5.361 0.192 -9.670 1.00 94.44 106 GLU A N 1
ATOM 829 C CA . GLU A 1 106 ? 4.315 -0.811 -9.467 1.00 94.44 106 GLU A CA 1
ATOM 830 C C . GLU A 1 106 ? 3.357 -0.375 -8.354 1.00 94.44 106 GLU A C 1
ATOM 832 O O . GLU A 1 106 ? 3.751 0.250 -7.368 1.00 94.44 106 GLU A O 1
ATOM 837 N N . ALA A 1 107 ? 2.082 -0.706 -8.515 1.00 93.44 107 ALA A N 1
ATOM 838 C CA . ALA A 1 107 ? 1.081 -0.520 -7.482 1.00 93.44 107 ALA A CA 1
ATOM 839 C C . ALA A 1 107 ? 1.125 -1.691 -6.490 1.00 93.44 107 ALA A C 1
ATOM 841 O O . ALA A 1 107 ? 1.237 -2.852 -6.890 1.00 93.44 107 ALA A O 1
ATOM 842 N N . ALA A 1 108 ? 0.974 -1.382 -5.203 1.00 89.56 108 ALA A N 1
ATOM 843 C CA . ALA A 1 108 ? 0.877 -2.355 -4.123 1.00 89.56 108 ALA A CA 1
ATOM 844 C C . ALA A 1 108 ? -0.288 -1.997 -3.184 1.00 89.56 108 ALA A C 1
ATOM 846 O O . ALA A 1 1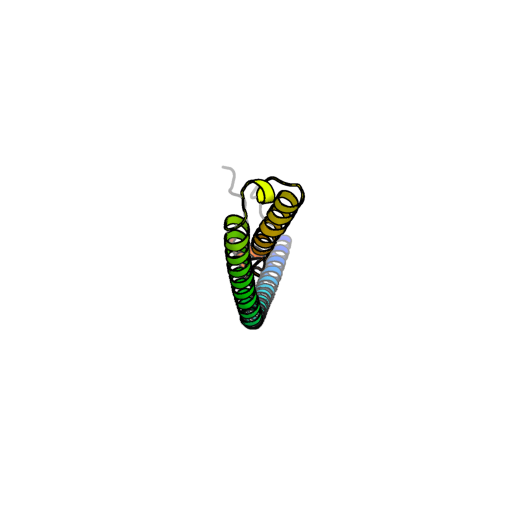08 ? -0.614 -0.823 -2.993 1.00 89.56 108 ALA A O 1
ATOM 847 N N . LEU A 1 109 ? -0.951 -3.020 -2.635 1.00 85.00 109 LEU A N 1
ATOM 848 C CA . LEU A 1 109 ? -2.096 -2.872 -1.719 1.00 85.00 109 LEU A CA 1
ATOM 849 C C . LEU A 1 109 ? -1.717 -2.979 -0.235 1.00 85.00 109 LEU A C 1
ATOM 851 O O . LEU A 1 109 ? -2.581 -2.838 0.632 1.00 85.00 109 LEU A O 1
ATOM 855 N N . ASP A 1 110 ? -0.437 -3.193 0.052 1.00 79.19 110 ASP A N 1
ATOM 856 C CA . ASP A 1 110 ? 0.158 -3.284 1.390 1.00 79.19 110 ASP A CA 1
ATOM 857 C C . ASP A 1 110 ? 0.041 -1.986 2.209 1.00 79.19 110 ASP A C 1
ATOM 859 O O . ASP A 1 110 ? 0.105 -2.016 3.434 1.00 79.19 110 ASP A O 1
ATOM 863 N N . VAL A 1 111 ? -0.214 -0.852 1.552 1.00 73.06 111 VAL A N 1
ATOM 864 C CA . VAL A 1 111 ? -0.496 0.441 2.200 1.00 73.06 111 VAL A CA 1
ATOM 865 C C . VAL A 1 111 ? -1.812 0.426 3.002 1.00 73.06 111 VAL A C 1
ATOM 867 O O . VAL A 1 111 ? -2.008 1.256 3.891 1.00 73.06 111 VAL A O 1
ATOM 870 N N . PHE A 1 112 ? -2.726 -0.509 2.722 1.00 68.31 112 PHE A N 1
ATOM 871 C CA . PHE A 1 112 ? -3.979 -0.671 3.467 1.00 68.31 112 PHE A CA 1
ATOM 872 C C . PHE A 1 112 ? -3.849 -1.795 4.502 1.00 68.31 112 PHE A C 1
ATOM 874 O O . PHE A 1 112 ? -3.224 -2.802 4.187 1.00 68.31 112 PHE A O 1
ATOM 881 N N . PRO A 1 113 ? -4.470 -1.709 5.693 1.00 70.62 113 PRO A N 1
ATOM 882 C CA . PRO A 1 113 ? -4.530 -2.854 6.601 1.00 70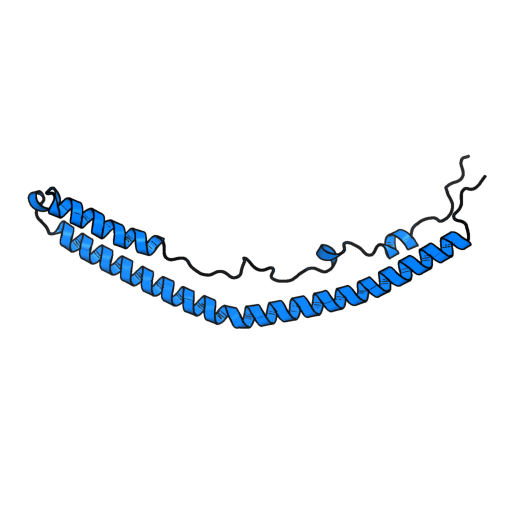.62 113 PRO A CA 1
ATOM 883 C C . PRO A 1 113 ? -5.282 -4.023 5.946 1.00 70.62 113 PRO A C 1
ATOM 885 O O . PRO A 1 113 ? -6.248 -3.811 5.208 1.00 70.62 113 PRO A O 1
ATOM 888 N N . GLU A 1 114 ? -4.834 -5.256 6.195 1.00 75.25 114 GLU A N 1
ATOM 889 C CA . GLU A 1 114 ? -5.505 -6.463 5.683 1.00 75.25 114 GLU A CA 1
ATOM 890 C C . GLU A 1 114 ? -6.808 -6.736 6.428 1.00 75.25 114 GLU A C 1
ATOM 892 O O . GLU A 1 114 ? -7.834 -7.046 5.821 1.00 75.25 114 GLU A O 1
ATOM 897 N N . SER A 1 115 ? -6.748 -6.551 7.743 1.00 85.06 115 SER A N 1
ATOM 898 C CA . SER A 1 115 ? -7.839 -6.632 8.701 1.00 85.06 115 SER A CA 1
ATOM 899 C C . SER A 1 115 ? -7.399 -5.955 9.996 1.00 85.06 115 SER A C 1
AT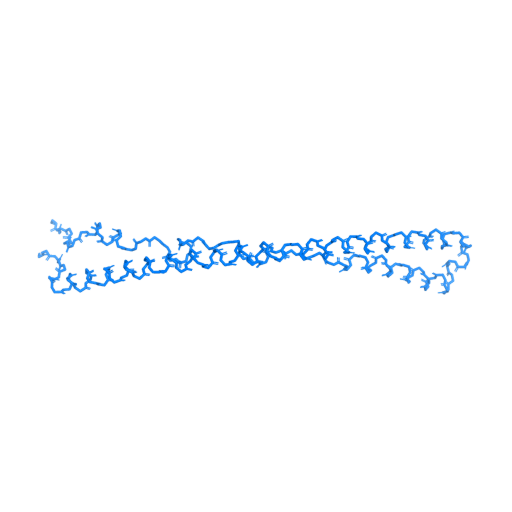OM 901 O O . SER A 1 115 ? -6.205 -5.827 10.260 1.00 85.06 115 SER A O 1
ATOM 903 N N . LEU A 1 116 ? -8.360 -5.533 10.807 1.00 88.69 116 LEU A N 1
ATOM 904 C CA . LEU A 1 116 ? -8.142 -5.149 12.196 1.00 88.69 116 LEU A CA 1
ATOM 905 C C . LEU A 1 116 ? -8.333 -6.379 13.084 1.00 88.69 116 LEU A C 1
ATOM 907 O O . LEU A 1 116 ? -9.353 -7.061 12.959 1.00 88.69 116 LEU A O 1
ATOM 911 N N . GLU A 1 117 ? -7.399 -6.639 13.991 1.00 89.75 117 GLU A N 1
ATOM 912 C CA . GLU A 1 117 ? -7.652 -7.534 15.123 1.00 89.75 117 GLU A CA 1
ATOM 913 C C . GLU A 1 117 ? -8.455 -6.761 16.174 1.00 89.75 117 GLU A C 1
ATOM 915 O O . GLU A 1 117 ? -8.212 -5.575 16.405 1.00 89.75 117 GLU A O 1
ATOM 920 N N . PHE A 1 118 ? -9.475 -7.382 16.766 1.00 89.25 118 PHE A N 1
ATOM 921 C CA . PHE A 1 118 ? -10.370 -6.666 17.679 1.00 89.25 118 PHE A CA 1
ATOM 922 C C . PHE A 1 118 ? -9.627 -6.208 18.941 1.00 89.25 118 PHE A C 1
ATOM 924 O O . PHE A 1 118 ? -9.815 -5.088 19.420 1.00 89.2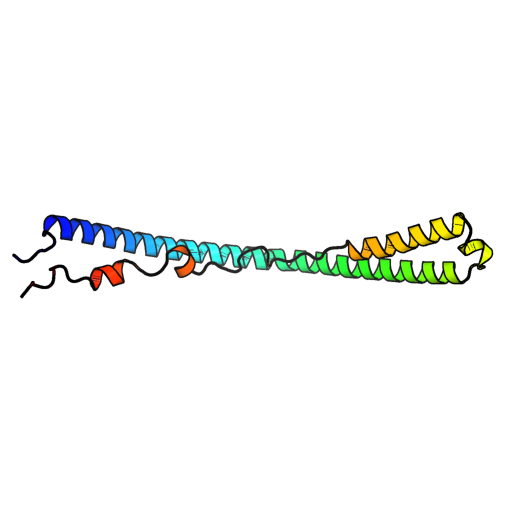5 118 PHE A O 1
ATOM 931 N N . GLU A 1 119 ? -8.718 -7.048 19.418 1.00 88.06 119 GLU A N 1
ATOM 932 C CA . GLU A 1 119 ? -7.839 -6.818 20.556 1.00 88.06 119 GLU A CA 1
ATOM 933 C C . GLU A 1 119 ? -6.889 -5.636 20.311 1.00 88.06 119 GLU A C 1
ATOM 935 O O . GLU A 1 119 ? -6.639 -4.861 21.230 1.00 88.06 119 GLU A O 1
ATOM 940 N N . ASP A 1 120 ? -6.452 -5.400 19.072 1.00 88.81 120 ASP A N 1
ATOM 941 C CA . ASP A 1 120 ? -5.651 -4.216 18.728 1.00 88.81 120 ASP A CA 1
ATOM 942 C C . ASP A 1 120 ? -6.462 -2.911 18.810 1.00 88.81 120 ASP A C 1
ATOM 944 O O . ASP A 1 120 ? -5.906 -1.828 19.007 1.00 88.81 120 ASP A O 1
ATOM 948 N N . VAL A 1 121 ? -7.788 -2.991 18.654 1.00 86.81 121 VAL A N 1
ATOM 949 C CA . VAL A 1 121 ? -8.682 -1.823 18.669 1.00 86.81 121 VAL A CA 1
ATOM 950 C C . VAL A 1 121 ? -9.058 -1.422 20.094 1.00 86.81 121 VAL A C 1
ATOM 952 O O . VAL A 1 121 ? -9.156 -0.226 20.382 1.00 86.81 121 VAL A O 1
ATOM 955 N N . VAL A 1 122 ? -9.296 -2.391 20.983 1.00 88.25 122 VAL A N 1
ATOM 956 C CA . VAL A 1 122 ? -9.830 -2.124 22.333 1.00 88.25 122 VAL A CA 1
ATOM 957 C C . VAL A 1 122 ? -9.066 -2.750 23.496 1.00 88.25 122 VAL A C 1
ATOM 959 O O . VAL A 1 122 ? -9.419 -2.473 24.642 1.00 88.25 122 VAL A O 1
ATOM 962 N N . GLY A 1 123 ? -8.023 -3.539 23.243 1.00 86.88 123 GLY A N 1
ATOM 963 C CA . GLY A 1 123 ? -7.314 -4.310 24.266 1.00 86.88 123 GLY A CA 1
ATOM 964 C C . GLY A 1 123 ? -8.158 -5.453 24.833 1.00 86.88 123 GLY A C 1
ATOM 965 O O . GLY A 1 123 ? -9.213 -5.785 24.287 1.00 86.88 123 GLY A O 1
ATOM 966 N N . ASP A 1 124 ? -7.714 -6.033 25.946 1.00 86.25 124 ASP A N 1
ATOM 967 C CA . ASP A 1 124 ? -8.421 -7.105 26.663 1.00 86.25 124 ASP A CA 1
ATOM 968 C C . ASP A 1 124 ? -9.772 -6.637 27.238 1.00 86.25 124 ASP A C 1
ATOM 970 O O . ASP A 1 124 ? -10.067 -5.438 27.289 1.00 86.25 124 ASP A O 1
ATOM 974 N N . ASP A 1 125 ? -10.640 -7.575 27.628 1.00 86.25 125 ASP A N 1
ATOM 975 C CA . ASP A 1 125 ? -11.929 -7.237 28.237 1.00 86.25 125 ASP A CA 1
ATOM 976 C C . ASP A 1 125 ? -11.725 -6.714 29.672 1.00 86.25 125 ASP A C 1
ATOM 978 O O . ASP A 1 125 ? -11.371 -7.484 30.568 1.00 86.25 125 ASP A O 1
ATOM 982 N N . PRO A 1 126 ? -11.990 -5.421 29.948 1.00 84.19 126 PRO A N 1
ATOM 983 C CA . PRO A 1 126 ? -11.765 -4.863 31.277 1.00 84.19 126 PRO A CA 1
ATOM 984 C C . PRO A 1 126 ? -12.719 -5.455 32.333 1.00 84.19 126 PRO A C 1
ATOM 986 O O . PRO A 1 126 ? -12.482 -5.287 33.533 1.00 84.19 126 PRO A O 1
ATOM 989 N N . ALA A 1 127 ? -13.801 -6.131 31.924 1.00 86.50 127 ALA A N 1
ATOM 990 C CA . ALA A 1 127 ? -14.692 -6.832 32.840 1.00 86.50 127 ALA A CA 1
ATOM 991 C C . ALA A 1 127 ? -14.027 -8.058 33.486 1.00 86.50 127 ALA A C 1
ATOM 993 O O . ALA A 1 127 ? -14.380 -8.389 34.618 1.00 86.50 127 ALA A O 1
ATOM 994 N N . GLU A 1 128 ? -13.06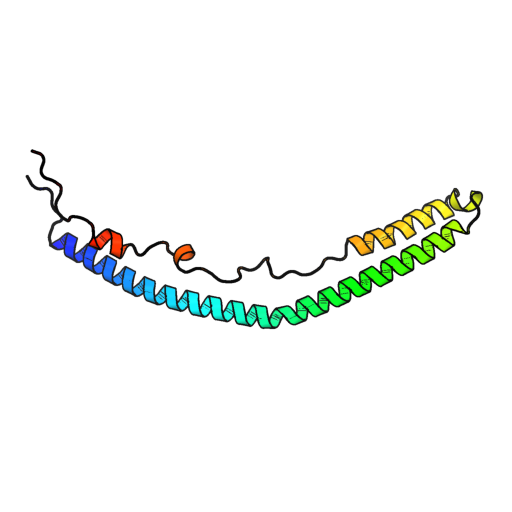1 -8.705 32.825 1.00 86.44 128 GLU A N 1
ATOM 995 C CA . GLU A 1 128 ? -12.327 -9.844 33.394 1.00 86.44 128 GLU A CA 1
ATOM 996 C C . GLU A 1 128 ? -11.537 -9.407 34.633 1.00 86.44 128 GLU A C 1
ATOM 998 O O . GLU A 1 128 ? -11.831 -9.864 35.741 1.00 86.44 128 GLU A O 1
ATOM 1003 N N . ASP A 1 129 ? -10.662 -8.410 34.482 1.00 85.75 129 ASP A N 1
ATOM 1004 C CA . ASP A 1 129 ? -9.900 -7.815 35.588 1.00 85.75 129 ASP A CA 1
ATOM 1005 C C . ASP A 1 129 ? -10.812 -7.310 36.714 1.00 85.75 129 ASP A C 1
ATOM 1007 O O . ASP A 1 129 ? -10.524 -7.442 37.909 1.00 85.75 129 ASP A O 1
ATOM 1011 N N . TYR A 1 130 ? -11.949 -6.714 36.348 1.00 87.06 130 TYR A N 1
ATOM 1012 C CA . TYR A 1 130 ? -12.902 -6.222 37.329 1.00 87.06 130 TYR A CA 1
ATOM 1013 C C . TYR A 1 130 ? -13.550 -7.346 38.140 1.00 87.06 130 TYR A C 1
ATOM 1015 O O . TYR A 1 130 ? -13.742 -7.190 39.351 1.00 87.06 130 TYR A O 1
ATOM 1023 N N . ASN A 1 131 ? -13.902 -8.459 37.504 1.00 85.06 131 ASN A N 1
ATOM 1024 C CA . ASN A 1 131 ? -14.518 -9.603 38.171 1.00 85.06 131 ASN A CA 1
ATOM 1025 C C . ASN A 1 131 ? -13.540 -10.311 39.120 1.00 85.06 131 ASN A C 1
ATOM 1027 O O . ASN A 1 131 ? -13.973 -10.873 40.126 1.00 85.06 131 ASN A O 1
ATOM 1031 N N . GLU A 1 132 ? -12.238 -10.227 38.848 1.00 87.25 132 GLU A N 1
ATOM 1032 C CA . GLU A 1 132 ? -11.178 -10.789 39.691 1.00 87.25 132 GLU A CA 1
ATOM 1033 C C . GLU A 1 132 ? -10.767 -9.885 40.866 1.00 87.25 132 GLU A C 1
ATOM 1035 O O . GLU A 1 132 ? -10.170 -10.351 41.839 1.00 87.25 132 GLU A O 1
ATOM 1040 N N . LEU A 1 133 ? -11.105 -8.592 40.819 1.00 85.56 133 LEU A N 1
ATOM 1041 C CA . LEU A 1 133 ? -10.740 -7.627 41.856 1.00 85.56 133 LEU A CA 1
ATOM 1042 C C . LEU A 1 133 ? -11.434 -7.920 43.202 1.00 85.56 133 LEU A C 1
ATOM 1044 O O . LEU A 1 133 ? -12.665 -7.848 43.300 1.00 85.56 133 LEU A O 1
ATOM 1048 N N . ASP A 1 134 ? -10.641 -8.100 44.266 1.00 81.81 134 ASP A N 1
ATOM 1049 C CA . ASP A 1 134 ? -11.143 -8.132 45.646 1.00 81.81 134 ASP A CA 1
ATOM 1050 C C . ASP A 1 134 ? -11.794 -6.787 46.018 1.00 81.81 134 ASP A C 1
ATOM 1052 O O . ASP A 1 134 ? -11.212 -5.708 45.864 1.00 81.81 134 ASP A O 1
ATOM 1056 N N . LYS A 1 135 ? -13.043 -6.840 46.489 1.00 81.94 135 LYS A N 1
ATOM 1057 C CA . LYS A 1 135 ? -13.850 -5.650 46.808 1.00 81.94 135 LYS A CA 1
ATOM 1058 C C . LYS A 1 135 ? -13.607 -5.141 48.234 1.00 81.94 135 LYS A C 1
ATOM 1060 O O . LYS A 1 135 ? -14.150 -4.091 48.614 1.00 81.94 135 LYS A O 1
ATOM 1065 N N . GLU A 1 136 ? -12.794 -5.851 49.017 1.00 81.56 136 GLU A N 1
ATOM 1066 C CA . GLU A 1 136 ? -12.313 -5.434 50.332 1.00 81.56 136 GLU A CA 1
ATOM 1067 C C . GLU A 1 136 ? -10.776 -5.366 50.349 1.00 81.56 136 GLU A C 1
ATOM 1069 O O . GLU A 1 136 ? -10.081 -6.219 49.811 1.00 81.56 136 GLU A O 1
ATOM 1074 N N . ALA A 1 137 ? -10.216 -4.318 50.959 1.00 78.12 137 ALA A N 1
ATOM 1075 C CA . ALA A 1 137 ? -8.769 -4.200 51.096 1.00 78.12 137 ALA A CA 1
ATOM 1076 C C . ALA A 1 137 ? -8.237 -5.264 52.075 1.00 78.12 137 ALA A C 1
ATOM 1078 O O . ALA A 1 137 ? -8.868 -5.479 53.120 1.00 78.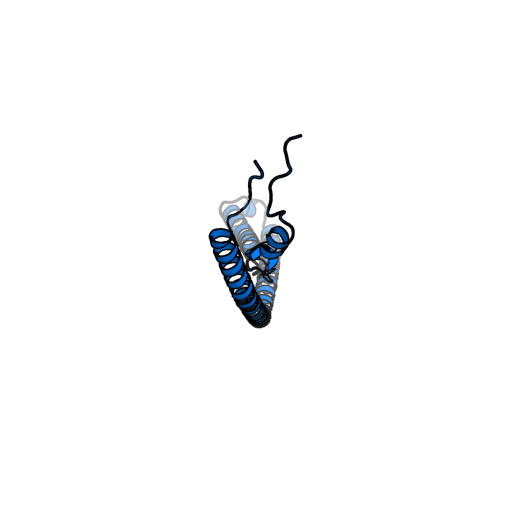12 137 ALA A O 1
ATOM 1079 N N . PRO A 1 138 ? -7.056 -5.860 51.812 1.00 72.94 138 PRO A N 1
ATOM 1080 C CA . PRO A 1 138 ? -6.437 -6.784 52.749 1.00 72.94 138 PRO A CA 1
ATOM 1081 C C . PRO A 1 138 ? -6.256 -6.094 54.105 1.00 72.94 138 PRO A C 1
ATOM 1083 O O . PRO A 1 138 ? -5.802 -4.949 54.192 1.00 72.94 138 PRO A O 1
ATOM 1086 N N . GLY A 1 139 ? -6.677 -6.773 55.173 1.00 67.56 139 GLY A N 1
ATOM 1087 C CA . GLY A 1 139 ? -6.584 -6.240 56.526 1.00 67.56 139 GLY A CA 1
ATOM 1088 C C . GLY A 1 139 ? -5.125 -5.996 56.906 1.00 67.56 139 GLY A C 1
ATOM 1089 O O . GLY A 1 139 ? -4.299 -6.891 56.769 1.00 67.56 139 GLY A O 1
ATOM 1090 N N . ALA A 1 140 ? -4.810 -4.793 57.389 1.00 56.25 140 ALA A N 1
ATOM 1091 C CA . ALA A 1 140 ? -3.548 -4.564 58.080 1.00 56.25 140 ALA A CA 1
ATOM 1092 C C . ALA A 1 140 ? -3.582 -5.343 59.406 1.00 56.25 140 ALA A C 1
ATOM 1094 O O . ALA A 1 140 ? -4.412 -5.023 60.264 1.00 56.25 140 ALA A O 1
ATOM 1095 N N . GLU A 1 141 ? -2.747 -6.381 59.522 1.00 50.34 141 GLU A N 1
ATOM 1096 C CA . GLU A 1 141 ? -2.416 -7.028 60.802 1.00 50.34 141 GLU A CA 1
ATOM 1097 C C . GLU A 1 141 ? -1.732 -6.048 61.766 1.00 50.34 141 GLU A C 1
ATOM 1099 O O . GLU A 1 141 ? -0.901 -5.227 61.306 1.00 50.34 141 GLU A O 1
#

Radius of gyration: 33.46 Å; chains: 1; bounding box: 59×28×96 Å

pLDDT: mean 91.4, std 8.77, range [50.34, 98.38]

Secondary structure (DSSP, 8-state):
---B--HHHHHHHHHHHHHHHHHHHHHHHHHHHHHHHHHHHHHHHHHHHHHHHHHHHHHHHHHHHHHHHHHHHHHTS-HHHHTSHHHHHHHHHHHHHHHHHHH-----STTS-S---HHHHH-S-HHHHHHHS-SBPPP--